Protein AF-A0A9D1RGK8-F1 (afdb_monomer_lite)

Organism: NCBI:txid2840880

Secondary structure (DSSP, 8-state):
-------------------------TT------TT-GGG----TTT--S-EEEE-SSSSSS-EEEEEETTEEEESSTTSPPEE-S-SS-EEEEEEEE-SSSSSSPEEEEEE----

Foldseek 3Di:
DDDDDDDDDDDDDDDDPPPPPVPPPPQPPFPDPPPDPVPTDDPLPHRFPDWDWWQAPLPPDIWIWGKHQFWIDIPDPVDDIGGHPARRIWPDKDFPQDPPPPRHIDMDTHGDHDD

pLDDT: mean 70.07, std 22.29, range [36.28, 97.81]

Radius of gyration: 24.58 Å; chains: 1; bounding box: 95×20×48 Å

Sequence (115 aa):
MKKSLYLILIFMVLGVNGFAQLELKPWTDVVVDDRDPSQWKWNKNNSSRFSIRGDFDGDGFEENLYETATGFFSDNEELTPLKLDGDLGVYFLANEGDLDGDGGDEISFMTVYRD

Structure (mmCIF, N/CA/C/O backbone):
data_AF-A0A9D1RGK8-F1
#
_entry.id   AF-A0A9D1RGK8-F1
#
loop_
_atom_site.group_PDB
_atom_site.id
_atom_site.type_symbol
_atom_site.label_atom_id
_atom_site.label_alt_id
_atom_site.label_comp_id
_atom_site.label_asym_id
_atom_site.label_entity_id
_atom_site.label_seq_id
_atom_site.pdbx_PDB_ins_code
_atom_site.Cartn_x
_atom_site.Cartn_y
_atom_site.Cartn_z
_atom_site.occupancy
_atom_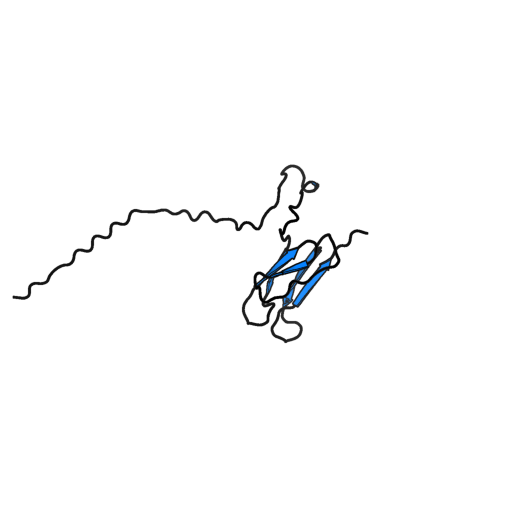site.B_iso_or_equiv
_atom_site.auth_seq_id
_atom_site.auth_comp_id
_atom_site.auth_asym_id
_atom_site.auth_atom_id
_atom_site.pdbx_PDB_model_num
ATOM 1 N N . MET A 1 1 ? 72.611 9.742 -12.209 1.00 42.88 1 MET A N 1
ATOM 2 C CA . MET A 1 1 ? 72.204 9.442 -10.817 1.00 42.88 1 MET A CA 1
ATOM 3 C C . MET A 1 1 ? 70.731 9.803 -10.665 1.00 42.88 1 MET A C 1
ATOM 5 O O . MET A 1 1 ? 70.413 10.983 -10.617 1.00 42.88 1 MET A O 1
ATOM 9 N N . LYS A 1 2 ? 69.823 8.819 -10.707 1.00 39.22 2 LYS A N 1
ATOM 10 C CA . LYS A 1 2 ? 68.379 9.054 -10.531 1.00 39.22 2 LYS A CA 1
ATOM 11 C C . LYS A 1 2 ? 68.087 9.133 -9.029 1.00 39.22 2 LYS A C 1
ATOM 13 O O . LYS A 1 2 ? 68.382 8.181 -8.316 1.00 39.22 2 LYS A O 1
ATOM 18 N N . LYS A 1 3 ? 67.569 10.265 -8.545 1.00 43.34 3 LYS A N 1
ATOM 19 C CA . LYS A 1 3 ? 67.057 10.390 -7.174 1.00 43.34 3 LYS A CA 1
ATOM 20 C C . LYS A 1 3 ? 65.585 9.981 -7.200 1.00 43.34 3 LYS A C 1
ATOM 22 O O . LYS A 1 3 ? 64.767 10.722 -7.734 1.00 43.34 3 LYS A O 1
ATOM 27 N N . SER A 1 4 ? 65.268 8.797 -6.684 1.00 39.81 4 SER A N 1
ATOM 28 C CA . SER A 1 4 ? 63.881 8.375 -6.472 1.00 39.81 4 SER A CA 1
ATOM 29 C C . SER A 1 4 ? 63.407 8.932 -5.132 1.00 39.81 4 SER A C 1
ATOM 31 O O . SER A 1 4 ? 63.983 8.618 -4.092 1.00 39.81 4 SER A O 1
ATOM 33 N N . LEU A 1 5 ? 62.399 9.800 -5.173 1.00 42.59 5 LEU A N 1
ATOM 34 C CA . LEU A 1 5 ? 61.747 10.369 -3.998 1.00 42.59 5 LEU A CA 1
ATOM 35 C C . LEU A 1 5 ? 60.678 9.371 -3.523 1.00 42.59 5 LEU A C 1
ATOM 37 O O . LEU A 1 5 ? 59.730 9.104 -4.257 1.00 42.59 5 LEU A O 1
ATOM 41 N N . TYR A 1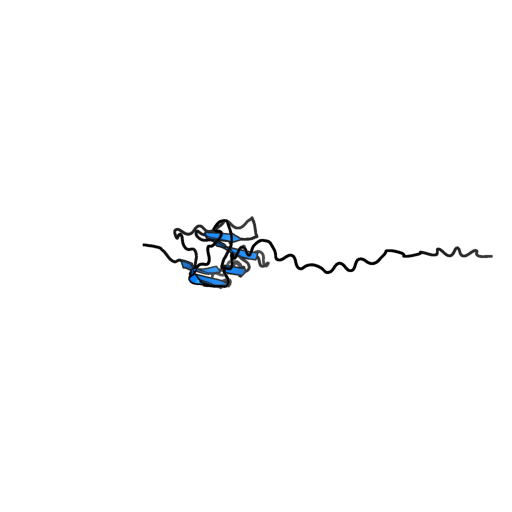 6 ? 60.842 8.786 -2.336 1.00 42.84 6 TYR A N 1
ATOM 42 C CA . TYR A 1 6 ? 59.842 7.890 -1.747 1.00 42.84 6 TYR A CA 1
ATOM 43 C C . TYR A 1 6 ? 58.836 8.708 -0.933 1.00 42.84 6 TYR A C 1
ATOM 45 O O . TYR A 1 6 ? 59.197 9.323 0.069 1.00 42.84 6 TYR A O 1
ATOM 53 N N . LEU A 1 7 ? 57.576 8.720 -1.374 1.00 36.28 7 LEU A N 1
ATOM 54 C CA . LEU A 1 7 ? 56.456 9.305 -0.641 1.00 36.28 7 LEU A CA 1
ATOM 55 C C . LEU A 1 7 ? 55.920 8.249 0.339 1.00 36.28 7 LEU A C 1
ATOM 57 O O . LEU A 1 7 ? 55.309 7.269 -0.078 1.00 36.28 7 LEU A O 1
ATOM 61 N N . ILE A 1 8 ? 56.185 8.421 1.635 1.00 45.00 8 ILE A N 1
ATOM 62 C CA . ILE A 1 8 ? 55.617 7.572 2.689 1.00 45.00 8 ILE A CA 1
ATOM 63 C C . ILE A 1 8 ? 54.236 8.133 3.029 1.00 45.00 8 ILE A C 1
ATOM 65 O O . ILE A 1 8 ? 54.128 9.197 3.637 1.00 45.00 8 ILE A O 1
ATOM 69 N N . LEU A 1 9 ? 53.183 7.428 2.617 1.00 36.41 9 LEU A N 1
ATOM 70 C CA . LEU A 1 9 ? 51.811 7.736 3.009 1.00 36.41 9 LEU A CA 1
ATOM 71 C C . LEU A 1 9 ? 51.511 7.014 4.330 1.00 36.41 9 LEU A C 1
ATOM 73 O O . LEU A 1 9 ? 51.377 5.792 4.360 1.00 36.41 9 LEU A O 1
ATOM 77 N N . ILE A 1 10 ? 51.438 7.761 5.430 1.00 43.78 10 ILE A N 1
ATOM 78 C CA . ILE A 1 10 ? 50.996 7.231 6.725 1.00 43.78 10 ILE A CA 1
ATOM 79 C C . ILE A 1 10 ? 49.468 7.309 6.748 1.00 43.78 10 ILE A C 1
ATOM 81 O O . ILE A 1 10 ? 48.902 8.383 6.938 1.00 43.78 10 ILE A O 1
ATOM 85 N N . PHE A 1 11 ? 48.797 6.174 6.548 1.00 40.34 11 PHE A N 1
ATOM 86 C CA . PHE A 1 11 ? 47.373 6.042 6.847 1.00 40.34 11 PHE A CA 1
ATOM 87 C C . PHE A 1 11 ? 47.212 5.789 8.345 1.00 40.34 11 PHE A C 1
ATOM 89 O O . PHE A 1 11 ? 47.464 4.691 8.836 1.00 40.34 11 PHE A O 1
ATOM 96 N N . MET A 1 12 ? 46.785 6.815 9.074 1.00 43.25 12 MET A N 1
ATOM 97 C CA . MET A 1 12 ? 46.267 6.668 10.427 1.00 43.25 12 MET A CA 1
ATOM 98 C C . MET A 1 12 ? 44.887 7.315 10.458 1.00 43.25 12 MET A C 1
ATOM 100 O O . MET A 1 12 ? 44.769 8.524 10.620 1.00 43.25 12 MET A O 1
ATOM 104 N N . VAL A 1 13 ? 43.839 6.511 10.283 1.00 46.03 13 VAL A N 1
ATOM 105 C CA . VAL A 1 13 ? 42.495 6.885 10.730 1.00 46.03 13 VAL A CA 1
ATOM 106 C C . VAL A 1 13 ? 41.958 5.741 11.573 1.00 46.03 13 VAL A C 1
ATOM 108 O O . VAL A 1 13 ? 41.526 4.699 11.091 1.00 46.03 13 VAL A O 1
ATOM 111 N N . LEU A 1 14 ? 42.164 5.972 12.867 1.00 42.94 14 LEU A N 1
ATOM 112 C CA . LEU A 1 14 ? 41.370 5.604 14.030 1.00 42.94 14 LEU A CA 1
ATOM 113 C C . LEU A 1 14 ? 40.058 4.880 13.712 1.00 42.94 14 LEU A C 1
ATOM 115 O O . LEU A 1 14 ? 39.203 5.378 12.982 1.00 42.94 14 LEU A O 1
ATOM 119 N N . GLY A 1 15 ? 39.916 3.712 14.334 1.00 49.88 15 GLY A N 1
ATOM 120 C CA . GLY A 1 15 ? 38.715 2.907 14.268 1.00 49.88 15 GLY A CA 1
ATOM 121 C C . GLY A 1 15 ? 37.481 3.676 14.716 1.00 49.88 15 GLY A C 1
ATOM 122 O O . GLY A 1 15 ? 37.472 4.349 15.746 1.00 49.88 15 GLY A O 1
ATOM 123 N N . VAL A 1 16 ? 36.412 3.477 13.960 1.00 48.47 16 VAL A N 1
ATOM 124 C CA . VAL A 1 16 ? 35.057 3.607 14.465 1.00 48.47 16 VAL A CA 1
ATOM 125 C C . VAL A 1 16 ? 34.405 2.274 14.140 1.00 48.47 16 VAL A C 1
ATOM 127 O O . VAL A 1 16 ? 34.030 2.012 13.001 1.00 48.47 16 VAL A O 1
ATOM 130 N N . ASN A 1 17 ? 34.333 1.388 15.136 1.00 46.25 17 ASN A N 1
ATOM 131 C CA . ASN A 1 17 ? 33.381 0.284 15.098 1.00 46.25 17 ASN A CA 1
ATOM 132 C C . ASN A 1 17 ? 31.998 0.917 15.260 1.00 46.25 17 ASN A C 1
ATOM 134 O O . ASN A 1 17 ? 31.454 0.981 16.360 1.00 46.25 17 ASN A O 1
ATOM 138 N N . GLY A 1 18 ? 31.474 1.473 14.170 1.00 39.81 18 GLY A N 1
ATOM 139 C CA . GLY A 1 18 ? 30.069 1.798 14.076 1.00 39.81 18 GLY A CA 1
ATOM 140 C C . GLY A 1 18 ? 29.331 0.476 14.000 1.00 39.81 18 GLY A C 1
ATOM 141 O O . GLY A 1 18 ? 29.191 -0.090 12.920 1.00 39.81 18 GLY A O 1
ATOM 142 N N . PHE A 1 19 ? 28.894 -0.045 15.145 1.00 40.97 19 PHE A N 1
ATOM 143 C CA . PHE A 1 19 ? 27.729 -0.911 15.134 1.00 40.97 19 PHE A CA 1
ATOM 144 C C . PHE A 1 19 ? 26.645 -0.092 14.445 1.00 40.97 19 PHE A C 1
ATOM 146 O O . PHE A 1 19 ? 26.213 0.929 14.981 1.00 40.97 19 PHE A O 1
ATOM 153 N N . ALA A 1 20 ? 26.283 -0.478 13.223 1.00 40.91 20 ALA A N 1
ATOM 154 C CA . ALA A 1 20 ? 25.062 0.002 12.616 1.00 40.91 20 ALA A CA 1
ATOM 155 C C . ALA A 1 20 ? 23.948 -0.483 13.542 1.00 40.91 20 ALA A C 1
ATOM 157 O O . ALA A 1 20 ? 23.537 -1.642 13.497 1.00 40.91 20 ALA A O 1
ATOM 158 N N . GLN A 1 21 ? 23.543 0.382 14.468 1.00 39.00 21 GLN A N 1
ATOM 159 C CA . GLN A 1 21 ? 22.260 0.255 15.112 1.00 39.00 21 GLN A CA 1
ATOM 160 C C . GLN A 1 21 ? 21.275 0.243 13.954 1.00 39.00 21 GLN A C 1
ATOM 162 O O . GLN A 1 21 ? 21.194 1.215 13.205 1.00 39.00 21 GLN A O 1
ATOM 167 N N . LEU A 1 22 ? 20.642 -0.907 13.732 1.00 39.53 22 LEU A N 1
ATOM 168 C CA . LEU A 1 22 ? 19.542 -1.014 12.795 1.00 39.53 22 LEU A CA 1
ATOM 169 C C . LEU A 1 22 ? 18.478 -0.063 13.346 1.00 39.53 22 LEU A C 1
ATOM 171 O O . LEU A 1 22 ? 17.771 -0.407 14.292 1.00 39.53 22 LEU A O 1
ATOM 175 N N . GLU A 1 23 ? 18.457 1.174 12.855 1.00 44.62 23 GLU A N 1
ATOM 176 C CA . GLU A 1 23 ? 17.353 2.086 13.095 1.00 44.62 23 GLU A CA 1
ATOM 177 C C . GLU A 1 23 ? 16.137 1.381 12.510 1.00 44.62 23 GLU A C 1
ATOM 179 O O . GLU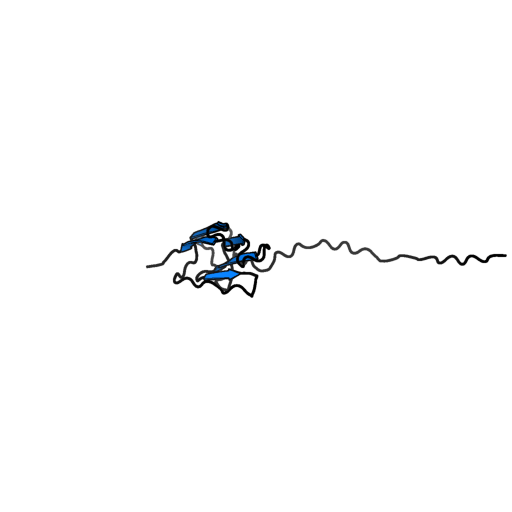 A 1 23 ? 15.966 1.292 11.292 1.00 44.62 23 GLU A O 1
ATOM 184 N N . LEU A 1 24 ? 15.327 0.789 13.388 1.00 39.81 24 LEU A N 1
ATOM 185 C CA . LEU A 1 24 ? 13.981 0.403 13.021 1.00 39.81 24 LEU A CA 1
ATOM 186 C C . LEU A 1 24 ? 13.332 1.686 12.517 1.00 39.81 24 LEU A C 1
ATOM 188 O O . LEU A 1 24 ? 13.206 2.656 13.268 1.00 39.81 24 LEU A O 1
ATOM 192 N N . LYS A 1 25 ? 13.024 1.716 11.216 1.00 39.50 25 LYS A N 1
ATOM 193 C CA . LYS A 1 25 ? 12.375 2.867 10.598 1.00 39.50 25 LYS A CA 1
ATOM 194 C C . LYS A 1 25 ? 11.117 3.202 11.424 1.00 39.50 25 LYS A C 1
ATOM 196 O O . LYS A 1 25 ? 10.453 2.271 11.882 1.00 39.50 25 LYS A O 1
ATOM 201 N N . PRO A 1 26 ? 10.773 4.486 11.603 1.00 41.69 26 PRO A N 1
ATOM 202 C CA . PRO A 1 26 ? 9.798 4.977 12.592 1.00 41.69 26 PRO A CA 1
ATOM 203 C C . PRO A 1 26 ? 8.333 4.527 12.387 1.00 41.69 26 PRO A C 1
ATOM 205 O O . PRO A 1 26 ? 7.430 5.089 12.990 1.00 41.69 26 PRO A O 1
ATOM 208 N N . TRP A 1 27 ? 8.068 3.534 11.539 1.00 45.41 27 TRP A N 1
ATOM 209 C CA . TRP A 1 27 ? 6.735 3.183 11.045 1.00 45.41 27 TRP A CA 1
ATOM 210 C C . TRP A 1 27 ? 6.038 2.062 11.833 1.00 45.41 27 TRP A C 1
ATOM 212 O O . TRP A 1 27 ? 4.894 1.732 11.535 1.00 45.41 27 TRP A O 1
ATOM 222 N N . THR A 1 28 ? 6.688 1.475 12.844 1.00 42.34 28 THR A N 1
ATOM 223 C CA . THR A 1 28 ? 6.061 0.510 13.769 1.00 42.34 28 THR A CA 1
ATOM 224 C C . THR A 1 28 ? 5.766 1.156 15.120 1.00 42.34 28 THR A C 1
ATOM 226 O O . THR A 1 28 ? 6.472 0.923 16.097 1.00 42.34 28 THR A O 1
ATOM 229 N N . ASP A 1 29 ? 4.683 1.929 15.180 1.00 49.94 29 ASP A N 1
ATOM 230 C CA . ASP A 1 29 ? 4.114 2.492 16.414 1.00 49.94 29 ASP A CA 1
ATOM 231 C C . ASP A 1 29 ? 3.086 1.524 17.036 1.00 49.94 29 ASP A C 1
ATOM 233 O O . ASP A 1 29 ? 1.942 1.870 17.349 1.00 49.94 29 ASP A O 1
ATOM 237 N N . VAL A 1 30 ? 3.481 0.261 17.228 1.00 46.69 30 VAL A N 1
ATOM 238 C CA . VAL A 1 30 ? 2.683 -0.649 18.056 1.00 46.69 30 VAL A CA 1
ATOM 239 C C . VAL A 1 30 ? 2.945 -0.283 19.515 1.00 46.69 30 VAL A C 1
ATOM 241 O O . VAL A 1 30 ? 4.007 -0.581 20.058 1.00 46.69 3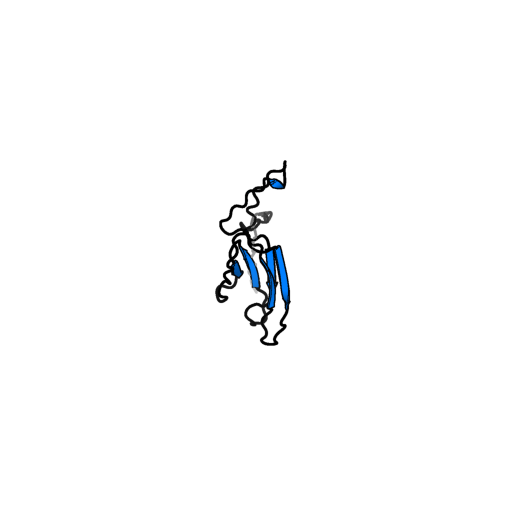0 VAL A O 1
ATOM 244 N N . VAL A 1 31 ? 1.972 0.346 20.181 1.00 50.53 31 VAL A N 1
ATOM 245 C CA . VAL A 1 31 ? 1.964 0.409 21.650 1.00 50.53 31 VAL A CA 1
ATOM 246 C C . VAL A 1 31 ? 1.570 -0.979 22.152 1.00 50.53 31 VAL A C 1
ATOM 248 O O . VAL A 1 31 ? 0.388 -1.289 22.311 1.00 50.53 31 VAL A O 1
ATOM 251 N N . VAL A 1 32 ? 2.569 -1.843 22.328 1.00 47.78 32 VAL A N 1
ATOM 252 C CA . VAL A 1 32 ? 2.387 -3.184 22.888 1.00 47.78 32 VAL A CA 1
ATOM 253 C C . VAL A 1 32 ? 2.129 -3.041 24.393 1.00 47.78 32 VAL A C 1
ATOM 255 O O . VAL A 1 32 ? 2.989 -2.561 25.129 1.00 47.78 32 VAL A O 1
ATOM 258 N N . ASP A 1 33 ? 0.941 -3.436 24.862 1.00 47.56 33 ASP A N 1
ATOM 259 C CA . ASP A 1 33 ? 0.756 -3.827 26.266 1.00 47.56 33 ASP A CA 1
ATOM 260 C C . ASP A 1 33 ? 0.904 -5.350 26.330 1.00 47.56 33 ASP A C 1
ATOM 262 O O . ASP A 1 33 ? 0.055 -6.090 25.828 1.00 47.56 33 ASP A O 1
ATOM 266 N N . ASP A 1 34 ? 2.003 -5.814 26.927 1.00 56.75 34 ASP A N 1
ATOM 267 C CA . ASP A 1 34 ? 2.416 -7.226 26.979 1.00 56.75 34 ASP A CA 1
ATOM 268 C C . ASP A 1 34 ? 1.442 -8.139 27.751 1.00 56.75 34 ASP A C 1
ATOM 270 O O . ASP A 1 34 ? 1.669 -9.344 27.873 1.00 56.75 34 ASP A O 1
ATOM 274 N N . ARG A 1 35 ? 0.371 -7.582 28.329 1.00 55.16 35 ARG A N 1
ATOM 275 C CA . ARG A 1 35 ? -0.528 -8.295 29.244 1.00 55.16 35 ARG A CA 1
ATOM 276 C C . ARG A 1 35 ? -1.852 -8.717 28.609 1.00 55.16 35 ARG A C 1
ATOM 278 O O . ARG A 1 35 ? -2.492 -9.609 29.159 1.00 55.16 35 ARG A O 1
ATOM 285 N N . ASP A 1 36 ? -2.261 -8.115 27.487 1.00 48.47 36 ASP A N 1
ATOM 286 C CA . ASP A 1 36 ? -3.525 -8.443 26.808 1.00 48.47 36 ASP A CA 1
ATOM 287 C C . ASP A 1 36 ? -3.569 -7.931 25.345 1.00 48.47 36 ASP A C 1
ATOM 289 O O . ASP A 1 36 ? -3.650 -6.718 25.120 1.00 48.47 36 ASP A O 1
ATOM 293 N N . PRO A 1 37 ? -3.594 -8.829 24.337 1.00 48.25 37 PRO A N 1
ATOM 294 C CA . PRO A 1 37 ? -3.735 -8.465 22.923 1.00 48.25 37 PRO A CA 1
ATOM 295 C C . PRO A 1 37 ? -5.001 -7.667 22.569 1.00 48.25 37 PRO A C 1
ATOM 297 O O . PRO A 1 37 ? -5.033 -6.990 21.545 1.00 48.25 37 PRO A O 1
ATOM 300 N N . SER A 1 38 ? -6.050 -7.715 23.397 1.00 45.03 38 SER A N 1
ATOM 301 C CA . SER A 1 38 ? -7.296 -6.966 23.181 1.00 45.03 38 SER A CA 1
ATOM 302 C C . SER A 1 38 ? -7.198 -5.479 23.541 1.00 45.03 38 SER A C 1
ATOM 304 O O . SER A 1 38 ? -8.079 -4.698 23.181 1.00 45.03 38 SER A O 1
ATOM 306 N N . GLN A 1 39 ? -6.140 -5.080 24.256 1.00 44.78 39 GLN A N 1
ATOM 307 C CA . GLN A 1 39 ? -5.939 -3.713 24.749 1.00 44.78 39 GLN A CA 1
ATOM 308 C C . GLN A 1 39 ? -4.980 -2.890 23.884 1.00 44.78 39 GLN A C 1
ATOM 310 O O . GLN A 1 39 ? -4.652 -1.754 24.235 1.00 44.78 39 GLN A O 1
ATOM 315 N N . TRP A 1 40 ? -4.544 -3.430 22.746 1.00 49.78 40 TRP A N 1
ATOM 316 C CA . TRP A 1 40 ? -3.699 -2.714 21.798 1.00 49.78 40 TRP A CA 1
ATOM 317 C C . TRP A 1 40 ? -4.432 -1.471 21.282 1.00 49.78 40 TRP A C 1
ATOM 319 O O . TRP A 1 40 ? -5.427 -1.554 20.559 1.00 49.78 40 TRP A O 1
ATOM 329 N N . LYS A 1 41 ? -3.950 -0.289 21.679 1.00 44.00 41 LYS A N 1
ATOM 330 C CA . LYS A 1 41 ? -4.465 0.992 21.190 1.00 44.00 41 LYS A CA 1
ATOM 331 C C . LYS A 1 41 ? -3.588 1.468 20.046 1.00 44.00 41 LYS A C 1
ATOM 333 O O . LYS A 1 41 ? -2.434 1.826 20.251 1.00 44.00 41 LYS A O 1
ATOM 338 N N . TRP A 1 42 ? -4.160 1.478 18.846 1.00 44.41 42 TRP A N 1
ATOM 339 C CA . TRP A 1 42 ? -3.470 1.933 17.645 1.00 44.41 42 TRP A CA 1
ATOM 340 C C . TRP A 1 42 ? -3.264 3.448 17.690 1.00 44.41 42 TRP A C 1
ATOM 342 O O . TRP A 1 42 ? -4.229 4.202 17.862 1.00 44.41 42 TRP A O 1
ATOM 352 N N . ASN A 1 43 ? -2.026 3.900 17.495 1.00 44.75 43 ASN A N 1
ATOM 353 C CA . ASN A 1 43 ? -1.770 5.289 17.147 1.00 44.75 43 ASN A CA 1
ATOM 354 C C . ASN A 1 43 ? -2.254 5.487 15.701 1.00 44.75 43 ASN A C 1
ATOM 356 O O . ASN A 1 43 ? -1.570 5.136 14.744 1.00 44.75 43 ASN A O 1
ATOM 360 N N . LYS A 1 44 ? -3.486 5.983 15.534 1.00 48.44 44 LYS A N 1
ATOM 361 C CA . LYS A 1 44 ? -4.190 6.091 14.237 1.00 48.44 44 LYS A CA 1
ATOM 362 C C . LYS A 1 44 ? -3.533 7.050 13.234 1.00 48.44 44 LYS A C 1
ATOM 364 O O . LYS A 1 44 ? -4.061 7.247 12.146 1.00 48.44 44 LYS A O 1
ATOM 369 N N . ASN A 1 45 ? -2.396 7.639 13.575 1.00 44.09 45 ASN A N 1
ATOM 370 C CA . ASN A 1 45 ? -1.834 8.786 12.883 1.00 44.09 45 ASN A CA 1
ATOM 371 C C . ASN A 1 45 ? -0.799 8.378 11.812 1.00 44.09 45 ASN A C 1
ATOM 373 O O . ASN A 1 45 ? 0.212 9.060 11.708 1.00 44.09 45 ASN A O 1
ATOM 377 N N . ASN A 1 46 ? -1.057 7.306 11.037 1.00 51.03 46 ASN A N 1
ATOM 378 C CA . ASN A 1 46 ? -0.287 6.798 9.865 1.00 51.03 46 ASN A CA 1
ATOM 379 C C . ASN A 1 46 ? 0.452 5.448 10.027 1.00 51.03 46 ASN A C 1
ATOM 381 O O . ASN A 1 46 ? 1.327 5.136 9.225 1.00 51.03 46 ASN A O 1
ATOM 385 N N . SER A 1 47 ? 0.128 4.615 11.021 1.00 52.31 47 SER A N 1
ATOM 386 C CA . SER A 1 47 ? 0.718 3.264 11.110 1.00 52.31 47 SER A CA 1
ATOM 387 C C . SER A 1 47 ? -0.049 2.256 10.253 1.00 52.31 47 SER A C 1
ATOM 389 O O . SER A 1 47 ? -1.189 1.919 10.594 1.00 52.31 47 SER A O 1
ATOM 391 N N . SER A 1 48 ? 0.572 1.762 9.177 1.00 59.75 48 SER A N 1
ATOM 392 C CA . SER A 1 48 ? -0.003 0.711 8.331 1.00 59.75 48 SER A CA 1
ATOM 393 C C . SER A 1 48 ? 0.074 -0.649 9.007 1.00 59.75 48 SER A C 1
ATOM 395 O O . SER A 1 48 ? 1.139 -1.026 9.502 1.00 59.75 48 SER A O 1
ATOM 397 N N . ARG A 1 49 ? -1.015 -1.423 8.997 1.00 70.94 49 ARG A N 1
ATOM 398 C CA . ARG A 1 49 ? -0.965 -2.829 9.448 1.00 70.94 49 ARG A CA 1
ATOM 399 C C . ARG A 1 49 ? -0.462 -3.758 8.358 1.00 70.94 49 ARG A C 1
ATOM 401 O O . ARG A 1 49 ? 0.197 -4.752 8.650 1.00 70.94 49 ARG A O 1
ATOM 408 N N . PHE A 1 50 ? -0.793 -3.420 7.121 1.00 79.88 50 PHE A N 1
ATOM 409 C CA . PHE A 1 50 ? -0.373 -4.142 5.939 1.00 79.88 50 PHE A CA 1
ATOM 410 C C . PHE A 1 50 ? 0.505 -3.245 5.085 1.00 79.88 50 PHE A C 1
ATOM 412 O O . PHE A 1 50 ? 0.219 -2.060 4.907 1.00 79.88 50 PHE A O 1
ATOM 419 N N . SER A 1 51 ? 1.553 -3.850 4.545 1.00 87.75 51 SER A N 1
ATOM 420 C CA . SER A 1 51 ? 2.317 -3.297 3.445 1.00 87.75 51 SER A CA 1
ATOM 421 C C . SER A 1 51 ? 2.620 -4.423 2.469 1.00 87.75 51 SER A C 1
ATOM 423 O O . SER A 1 51 ? 2.916 -5.546 2.891 1.00 87.75 51 SER A O 1
ATOM 425 N N . ILE A 1 52 ? 2.487 -4.126 1.182 1.00 90.00 52 ILE A N 1
ATOM 426 C CA . ILE A 1 52 ? 2.792 -5.041 0.084 1.00 90.00 52 ILE A CA 1
ATOM 427 C C . ILE A 1 52 ? 3.710 -4.342 -0.912 1.00 90.00 52 ILE A C 1
ATOM 429 O O . ILE A 1 52 ? 3.751 -3.112 -0.968 1.00 90.00 52 ILE A O 1
ATOM 433 N N . ARG A 1 53 ? 4.442 -5.147 -1.678 1.00 93.50 53 ARG A N 1
ATOM 434 C CA . ARG A 1 53 ? 5.274 -4.683 -2.786 1.00 93.50 53 ARG A CA 1
ATOM 435 C C . ARG A 1 53 ? 4.660 -5.064 -4.113 1.00 93.50 53 ARG A C 1
ATOM 437 O O . ARG A 1 53 ? 4.047 -6.131 -4.180 1.00 93.50 53 ARG A O 1
ATOM 444 N N . GLY A 1 54 ? 4.854 -4.212 -5.105 1.00 94.56 54 GLY A N 1
ATOM 445 C CA . GLY A 1 54 ? 4.405 -4.384 -6.480 1.00 94.56 54 GLY A CA 1
ATOM 446 C C . GLY A 1 54 ? 4.855 -3.211 -7.335 1.00 94.56 54 GLY A C 1
ATOM 447 O O . GLY A 1 54 ? 5.257 -2.190 -6.779 1.00 94.56 54 GLY A O 1
ATOM 448 N N . ASP A 1 55 ? 4.807 -3.394 -8.645 1.00 96.50 55 ASP A N 1
ATOM 449 C CA . ASP A 1 55 ? 5.015 -2.333 -9.635 1.00 96.50 55 ASP A CA 1
ATOM 450 C C . ASP A 1 55 ? 3.678 -1.629 -9.859 1.00 96.50 55 ASP A C 1
ATOM 452 O O . ASP A 1 55 ? 2.880 -2.069 -10.670 1.00 96.50 55 ASP A O 1
ATOM 456 N N . PHE A 1 56 ? 3.339 -0.621 -9.057 1.00 95.81 56 PHE A N 1
ATOM 457 C CA . PHE A 1 56 ? 1.976 -0.069 -9.057 1.00 95.81 56 PHE A CA 1
ATOM 458 C C . PHE A 1 56 ? 1.783 1.080 -10.054 1.00 95.81 56 PHE A C 1
ATOM 460 O O . PHE A 1 56 ? 0.647 1.522 -10.248 1.00 95.81 56 PHE A O 1
ATOM 467 N N . ASP A 1 57 ? 2.862 1.601 -10.643 1.00 94.75 57 ASP A N 1
ATOM 468 C CA . ASP A 1 57 ? 2.813 2.645 -11.674 1.00 94.75 57 ASP A CA 1
ATOM 469 C C . ASP A 1 57 ? 3.225 2.164 -13.080 1.00 94.75 57 ASP A C 1
ATOM 471 O O . ASP A 1 57 ? 3.062 2.917 -14.047 1.00 94.75 57 ASP A O 1
ATOM 475 N N . GLY A 1 58 ? 3.668 0.909 -13.207 1.00 96.38 58 GLY A N 1
ATOM 476 C CA . GLY A 1 58 ? 3.997 0.247 -14.466 1.00 96.38 58 GLY A CA 1
ATOM 477 C C . GLY A 1 58 ? 5.361 0.642 -15.035 1.00 96.38 58 GLY A C 1
ATOM 478 O O . GLY A 1 58 ? 5.579 0.527 -16.249 1.00 96.38 58 GLY A O 1
ATOM 479 N N . ASP A 1 59 ? 6.274 1.163 -14.210 1.00 95.19 59 ASP A N 1
ATOM 480 C CA . ASP A 1 59 ? 7.598 1.616 -14.644 1.00 95.19 59 ASP A CA 1
ATOM 481 C C . ASP A 1 59 ? 8.669 0.501 -14.651 1.00 95.19 59 ASP A C 1
ATOM 483 O O . ASP A 1 59 ? 9.773 0.685 -15.193 1.00 95.19 59 ASP A O 1
ATOM 487 N N . GLY A 1 60 ? 8.322 -0.684 -14.139 1.00 95.12 60 GLY A N 1
ATOM 488 C CA . GLY A 1 60 ? 9.185 -1.857 -14.035 1.00 95.12 60 GLY A CA 1
ATOM 489 C C . GLY A 1 60 ? 9.955 -1.970 -12.715 1.00 95.12 60 GLY A C 1
ATOM 490 O O . GLY A 1 60 ? 10.784 -2.885 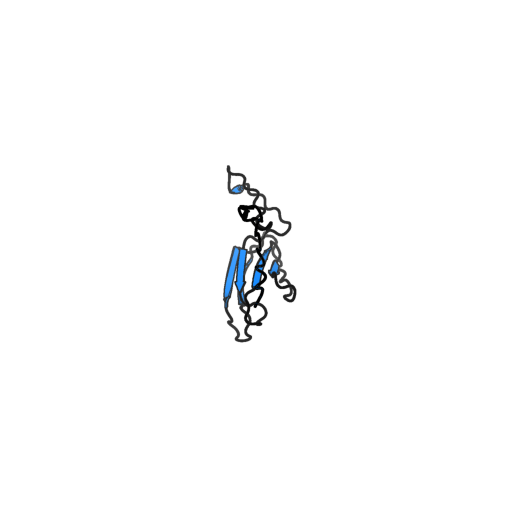-12.587 1.00 95.12 60 GLY A O 1
ATOM 491 N N . PHE A 1 61 ? 9.754 -1.060 -11.761 1.00 92.88 61 PHE A N 1
ATOM 492 C CA . PHE A 1 61 ? 10.328 -1.099 -10.418 1.00 92.88 61 PHE A CA 1
ATOM 493 C C . PHE A 1 61 ? 9.246 -1.363 -9.363 1.00 92.88 61 PHE A C 1
ATOM 495 O O . PHE A 1 61 ? 8.065 -1.217 -9.607 1.00 92.88 61 PHE A O 1
ATOM 502 N N . GLU A 1 62 ? 9.649 -1.870 -8.192 1.00 90.69 62 GLU A N 1
ATOM 503 C CA . GLU A 1 62 ? 8.694 -2.157 -7.112 1.00 90.69 62 GLU A CA 1
ATOM 504 C C . GLU A 1 62 ? 8.600 -0.985 -6.124 1.00 90.69 62 GLU A C 1
ATOM 506 O O . GLU A 1 62 ? 9.610 -0.587 -5.524 1.00 90.69 62 GLU A O 1
ATOM 511 N N . GLU A 1 63 ? 7.374 -0.569 -5.813 1.00 90.38 63 GLU A N 1
ATOM 512 C CA . GLU A 1 63 ? 7.032 0.351 -4.728 1.00 90.38 63 GLU A CA 1
ATOM 513 C C . GLU A 1 63 ? 6.553 -0.408 -3.484 1.00 90.38 63 GLU A C 1
ATOM 515 O O . GLU A 1 63 ? 6.272 -1.611 -3.502 1.00 90.38 63 GLU A O 1
ATOM 520 N N . ASN A 1 64 ? 6.424 0.300 -2.358 1.00 88.44 64 ASN A N 1
ATOM 521 C CA . ASN A 1 64 ? 5.668 -0.197 -1.212 1.00 88.44 64 ASN A CA 1
ATOM 522 C C . ASN A 1 64 ? 4.315 0.513 -1.135 1.00 88.44 64 ASN A C 1
ATOM 524 O O . ASN A 1 64 ? 4.245 1.724 -0.925 1.00 88.44 64 ASN A O 1
ATOM 528 N N . LEU A 1 65 ? 3.235 -0.266 -1.178 1.00 91.19 65 LEU A N 1
ATOM 529 C CA . LEU A 1 65 ? 1.895 0.202 -0.849 1.00 91.19 65 LEU A CA 1
ATOM 530 C C . LEU A 1 65 ? 1.617 -0.048 0.633 1.00 91.19 65 LEU A C 1
ATOM 532 O O . LEU A 1 65 ? 1.857 -1.140 1.156 1.00 91.19 65 LEU A O 1
ATOM 536 N N . TYR A 1 66 ? 1.082 0.960 1.308 1.00 87.25 66 TYR A N 1
ATOM 537 C CA . TYR A 1 66 ? 0.773 0.958 2.730 1.00 87.25 66 TYR A CA 1
ATOM 538 C C . TYR A 1 66 ? -0.722 1.145 2.950 1.00 87.25 66 TYR A C 1
ATOM 540 O O . TYR A 1 66 ? -1.367 1.986 2.324 1.00 87.25 66 TYR A O 1
ATOM 548 N N . GLU A 1 67 ? -1.275 0.389 3.892 1.00 86.19 67 GLU A N 1
ATOM 549 C CA . GLU A 1 67 ? -2.651 0.564 4.349 1.00 86.19 67 GLU A CA 1
ATOM 550 C C . GLU A 1 67 ? -2.787 1.651 5.427 1.00 86.19 67 GLU A C 1
ATOM 552 O O . GLU A 1 67 ? -1.890 1.913 6.222 1.00 86.19 67 GLU A O 1
ATOM 557 N N . THR A 1 68 ? -3.964 2.265 5.486 1.00 81.38 68 THR A N 1
ATOM 558 C CA . THR A 1 68 ? -4.462 3.062 6.608 1.00 81.38 68 THR A CA 1
ATOM 559 C C . THR A 1 68 ? -5.903 2.664 6.915 1.00 81.38 68 THR A C 1
ATOM 561 O O . THR A 1 68 ? -6.558 1.969 6.139 1.00 81.38 68 THR A O 1
ATOM 564 N N . ALA A 1 69 ? -6.453 3.195 8.008 1.00 80.69 69 ALA A N 1
ATOM 565 C CA . ALA A 1 69 ? -7.857 2.984 8.352 1.00 80.69 69 ALA A CA 1
ATOM 566 C C . ALA A 1 69 ? -8.850 3.421 7.252 1.00 80.69 69 ALA A C 1
ATOM 568 O O . ALA A 1 69 ? -9.978 2.937 7.244 1.00 80.69 69 ALA A O 1
ATOM 569 N N . THR A 1 70 ? -8.453 4.329 6.354 1.00 83.62 70 THR A N 1
ATOM 570 C CA . THR A 1 70 ? -9.347 4.982 5.381 1.00 83.62 70 THR A CA 1
ATOM 571 C C . THR A 1 70 ? -8.794 4.976 3.955 1.00 83.62 70 THR A C 1
ATOM 573 O O . THR A 1 70 ? -9.218 5.784 3.129 1.00 83.62 70 THR A O 1
ATOM 576 N N . GLY A 1 71 ? -7.792 4.154 3.644 1.00 87.81 71 GLY A N 1
ATOM 577 C CA . GLY A 1 71 ? -7.127 4.257 2.347 1.00 87.81 71 GLY A CA 1
ATOM 578 C C . GLY A 1 71 ? -5.809 3.521 2.220 1.00 87.81 71 GLY A C 1
ATOM 579 O O . GLY A 1 71 ? -5.317 2.949 3.191 1.00 87.81 71 GLY A O 1
ATOM 580 N N . PHE A 1 72 ? -5.224 3.631 1.034 1.00 90.00 72 PHE A N 1
ATOM 581 C CA . PHE A 1 72 ? -3.867 3.206 0.725 1.00 90.00 72 PHE A CA 1
ATOM 582 C C . PHE A 1 72 ? -3.028 4.378 0.226 1.00 90.00 72 PHE A C 1
ATOM 584 O O . PHE A 1 72 ? -3.548 5.289 -0.420 1.00 90.00 72 PHE A O 1
ATOM 591 N N . PHE A 1 73 ? -1.732 4.340 0.506 1.00 90.12 73 PHE A N 1
ATOM 592 C CA . PHE A 1 73 ? -0.754 5.281 -0.034 1.00 90.12 73 PHE A CA 1
ATOM 593 C C . PHE A 1 73 ? 0.535 4.541 -0.386 1.00 90.12 73 PHE A C 1
ATOM 595 O O . PHE A 1 73 ? 0.828 3.511 0.215 1.00 90.12 73 PHE A O 1
ATOM 602 N N . SER A 1 74 ? 1.287 5.063 -1.350 1.00 89.00 74 SER A N 1
ATOM 603 C CA . SER A 1 74 ? 2.580 4.514 -1.761 1.00 89.00 74 SER A CA 1
ATOM 604 C C . SER A 1 74 ? 3.736 5.354 -1.207 1.00 89.00 74 SER A C 1
ATOM 606 O O . SER A 1 74 ? 3.531 6.500 -0.796 1.00 89.00 74 SER A O 1
ATOM 608 N N . ASP A 1 75 ? 4.944 4.791 -1.177 1.00 85.38 75 ASP A N 1
ATOM 609 C CA . ASP A 1 75 ? 6.184 5.569 -1.051 1.00 85.38 75 ASP A CA 1
ATOM 610 C C . ASP A 1 75 ? 6.606 6.257 -2.358 1.00 85.38 75 ASP A C 1
ATOM 612 O O . ASP A 1 75 ? 7.479 7.126 -2.327 1.00 85.38 75 ASP A O 1
ATOM 616 N N . ASN A 1 76 ? 5.948 5.933 -3.471 1.00 85.94 76 ASN A N 1
ATOM 617 C CA . ASN A 1 76 ? 6.005 6.705 -4.702 1.00 85.94 76 ASN A CA 1
ATOM 618 C C . ASN A 1 76 ? 4.981 7.852 -4.665 1.00 85.94 76 ASN A C 1
ATOM 620 O O . ASN A 1 76 ? 3.770 7.637 -4.581 1.00 85.94 76 ASN A O 1
ATOM 624 N N . GLU A 1 77 ? 5.484 9.088 -4.722 1.00 83.88 77 GLU A N 1
ATOM 625 C CA . GLU A 1 77 ? 4.676 10.311 -4.653 1.00 83.88 77 GLU A CA 1
ATOM 626 C C . GLU A 1 77 ? 3.849 10.572 -5.926 1.00 83.88 77 GLU A C 1
ATOM 628 O O . GLU A 1 77 ? 2.934 11.399 -5.894 1.00 83.88 77 GLU A O 1
ATOM 633 N N . GLU A 1 78 ? 4.144 9.888 -7.037 1.00 88.25 78 GLU A N 1
ATOM 634 C CA . GLU A 1 78 ? 3.403 10.013 -8.299 1.00 88.25 78 GLU A CA 1
ATOM 635 C C . GLU A 1 78 ? 2.072 9.242 -8.267 1.00 88.25 78 GLU A C 1
ATOM 637 O O . GLU A 1 78 ? 1.108 9.614 -8.947 1.00 88.25 78 GLU A O 1
ATOM 642 N N . LEU A 1 79 ? 1.972 8.226 -7.404 1.00 86.25 79 LEU A N 1
ATOM 643 C CA . LEU A 1 79 ? 0.758 7.444 -7.212 1.00 86.25 79 LEU A CA 1
ATOM 644 C C . LEU A 1 79 ? -0.264 8.192 -6.356 1.00 86.25 79 LEU A C 1
ATOM 646 O O . LEU A 1 79 ? -0.014 8.612 -5.224 1.00 86.25 79 LEU A O 1
ATOM 650 N N . THR A 1 80 ? -1.480 8.317 -6.886 1.00 90.94 80 THR A N 1
ATOM 651 C CA . THR A 1 80 ? -2.581 8.955 -6.159 1.00 90.94 80 THR A CA 1
ATOM 652 C C . THR A 1 80 ? -3.107 8.021 -5.063 1.00 90.94 80 THR A C 1
ATOM 654 O O . THR A 1 80 ? -3.543 6.914 -5.379 1.00 90.94 80 THR A O 1
ATOM 657 N N . PRO A 1 81 ? -3.161 8.454 -3.786 1.00 89.75 81 PRO A N 1
ATOM 658 C CA . PRO A 1 81 ? -3.693 7.626 -2.708 1.00 89.75 81 PRO A CA 1
ATOM 659 C C . PRO A 1 81 ? -5.146 7.197 -2.953 1.00 89.75 81 PRO A C 1
ATOM 661 O O . PRO A 1 81 ? -6.018 8.036 -3.211 1.00 89.75 81 PRO A O 1
ATOM 664 N N . LEU A 1 82 ? -5.428 5.901 -2.793 1.00 90.44 82 LEU A N 1
ATOM 665 C CA . LEU A 1 82 ? -6.787 5.368 -2.85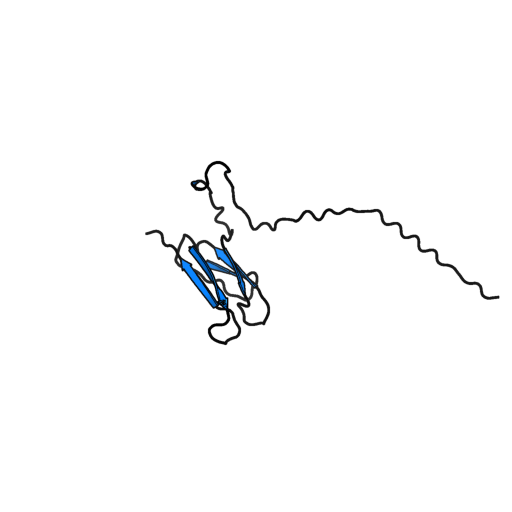6 1.00 90.44 82 LEU A CA 1
ATOM 666 C C . LEU A 1 82 ? -7.502 5.633 -1.530 1.00 90.44 82 LEU A C 1
ATOM 668 O O . LEU A 1 82 ? -7.034 5.229 -0.467 1.00 90.44 82 LEU A O 1
ATOM 672 N N . LYS A 1 83 ? -8.664 6.286 -1.582 1.00 88.69 83 LYS A N 1
ATOM 673 C CA . LYS A 1 83 ? -9.522 6.492 -0.410 1.00 88.69 83 LYS A CA 1
ATOM 674 C C . LYS A 1 83 ? -10.556 5.383 -0.310 1.00 88.69 83 LYS A C 1
ATOM 676 O O . LYS A 1 83 ? -11.188 5.032 -1.300 1.00 88.69 83 LYS A O 1
ATOM 681 N N . LEU A 1 84 ? -10.741 4.876 0.900 1.00 85.88 84 LEU A N 1
ATOM 682 C CA . LEU A 1 84 ? -11.752 3.887 1.240 1.00 85.88 84 LEU A CA 1
ATOM 683 C C . LEU A 1 84 ? -12.817 4.542 2.119 1.00 85.88 84 LEU A C 1
ATOM 685 O O . LEU A 1 84 ? -12.500 5.352 2.988 1.00 85.88 84 LEU A O 1
ATOM 689 N N . ASP A 1 85 ? -14.072 4.147 1.923 1.00 79.94 85 ASP A N 1
ATOM 690 C CA . ASP A 1 85 ? -15.203 4.677 2.698 1.00 79.94 85 ASP A CA 1
ATOM 691 C C . ASP A 1 85 ? -15.289 4.094 4.125 1.00 79.94 85 ASP A C 1
ATOM 693 O O . ASP A 1 85 ? -16.050 4.589 4.956 1.00 79.94 85 ASP A O 1
ATOM 697 N N . GLY A 1 86 ? -14.546 3.018 4.412 1.00 71.06 86 GLY A N 1
ATOM 698 C CA . GLY A 1 86 ? -14.513 2.355 5.720 1.00 71.06 86 GLY A CA 1
ATOM 699 C C . GLY A 1 86 ? -13.645 3.083 6.751 1.00 71.06 86 GLY A C 1
ATOM 700 O O . GLY A 1 86 ? -12.791 3.894 6.404 1.00 71.06 86 GLY A O 1
ATOM 701 N N . ASP A 1 87 ? -13.849 2.775 8.036 1.00 73.50 87 ASP A N 1
ATOM 702 C CA . ASP A 1 87 ? -13.148 3.422 9.159 1.00 73.50 87 ASP A CA 1
ATOM 703 C C . ASP A 1 87 ? -12.241 2.474 9.970 1.00 73.50 87 ASP A C 1
ATOM 705 O O . ASP A 1 87 ? -11.607 2.882 10.951 1.00 73.50 87 ASP A O 1
ATOM 709 N N . LEU A 1 88 ? -12.202 1.196 9.587 1.00 74.31 88 LEU A N 1
ATOM 710 C CA . LEU A 1 88 ? -11.415 0.142 10.232 1.00 74.31 88 LEU A CA 1
ATOM 711 C C . LEU A 1 88 ? -10.243 -0.353 9.380 1.00 74.31 88 LEU A C 1
ATOM 713 O O . LEU A 1 88 ? -9.507 -1.235 9.823 1.00 74.31 88 LEU A O 1
ATOM 717 N N . GLY A 1 89 ? -10.054 0.216 8.190 1.00 79.44 89 GLY A N 1
ATOM 718 C CA . GLY A 1 89 ? -9.047 -0.229 7.238 1.00 79.44 89 GLY A CA 1
ATOM 719 C C . GLY A 1 89 ? -9.405 -1.565 6.595 1.00 79.44 89 GLY A C 1
ATOM 720 O O . GLY A 1 89 ? -10.583 -1.875 6.383 1.00 79.44 89 GLY A O 1
ATOM 721 N N . VAL A 1 90 ? -8.383 -2.361 6.274 1.00 82.88 90 VAL A N 1
ATOM 722 C CA . VAL A 1 90 ? -8.562 -3.623 5.531 1.00 82.88 90 VAL A CA 1
ATOM 723 C C . VAL A 1 90 ? -8.382 -4.867 6.398 1.00 82.88 90 VAL A C 1
ATOM 725 O O . VAL A 1 90 ? -7.615 -4.886 7.356 1.00 82.88 90 VAL A O 1
ATOM 728 N N . TYR A 1 91 ? -9.106 -5.936 6.096 1.00 83.25 91 TYR A N 1
ATOM 729 C CA . TYR A 1 91 ? -8.921 -7.239 6.735 1.00 83.25 91 TYR A CA 1
ATOM 730 C C . TYR A 1 91 ? -7.884 -8.091 6.004 1.00 83.25 91 TYR A C 1
ATOM 732 O O . TYR A 1 91 ? -7.098 -8.788 6.642 1.00 83.25 91 TYR A O 1
ATOM 740 N N . PHE A 1 92 ? -7.879 -8.011 4.674 1.00 85.19 92 PHE A N 1
ATOM 741 C CA . PHE A 1 92 ? -6.887 -8.643 3.814 1.00 85.19 92 PHE A CA 1
ATOM 742 C C . PHE A 1 92 ? -6.396 -7.645 2.766 1.00 85.19 92 PHE A C 1
ATOM 744 O O . PHE A 1 92 ? -7.146 -6.749 2.369 1.00 85.19 92 PHE A O 1
ATOM 751 N N . LEU A 1 93 ? -5.153 -7.838 2.330 1.00 89.44 93 LEU A N 1
ATOM 752 C CA . LEU A 1 93 ? -4.511 -7.124 1.233 1.00 89.44 93 LEU A CA 1
ATOM 753 C C . LEU A 1 93 ? -3.563 -8.093 0.518 1.00 89.44 93 LEU A C 1
ATOM 755 O O . LEU A 1 93 ? -2.751 -8.743 1.180 1.00 89.44 93 LEU A O 1
ATOM 759 N N . ALA A 1 94 ? -3.676 -8.187 -0.802 1.00 91.56 94 ALA A N 1
ATOM 760 C CA . ALA A 1 94 ? -2.821 -9.002 -1.655 1.00 91.56 94 ALA A CA 1
ATOM 761 C C . ALA A 1 94 ? -2.443 -8.223 -2.920 1.00 91.56 94 ALA A C 1
ATOM 763 O O . ALA A 1 94 ? -3.275 -7.491 -3.454 1.00 91.56 94 ALA A O 1
ATOM 764 N N . ASN A 1 95 ? -1.197 -8.395 -3.367 1.00 94.69 95 ASN A N 1
ATOM 765 C CA . ASN A 1 95 ? -0.787 -8.068 -4.729 1.00 94.69 95 ASN A CA 1
ATOM 766 C C . ASN A 1 95 ? -1.155 -9.266 -5.623 1.00 94.69 95 ASN A C 1
ATOM 768 O O . ASN A 1 95 ? -0.797 -10.399 -5.289 1.00 94.69 95 ASN A O 1
ATOM 772 N N . GLU A 1 96 ? -1.888 -9.014 -6.703 1.00 97.50 96 GLU A N 1
ATOM 773 C CA . GLU A 1 96 ? -2.345 -10.018 -7.668 1.00 97.50 96 GLU A CA 1
ATOM 774 C C . GLU A 1 96 ? -1.482 -10.067 -8.945 1.00 97.50 96 GLU A C 1
ATOM 776 O O . GLU A 1 96 ? -1.643 -10.986 -9.752 1.00 97.50 96 GLU A O 1
ATOM 781 N N . GLY A 1 97 ? -0.531 -9.140 -9.090 1.00 97.00 97 GLY A N 1
ATOM 782 C CA . GLY A 1 97 ? 0.264 -8.925 -10.295 1.00 97.00 97 GLY A CA 1
ATOM 783 C C . GLY A 1 97 ? -0.495 -8.141 -11.366 1.00 97.00 97 GLY A C 1
ATOM 784 O O . GLY A 1 97 ? -1.635 -7.744 -11.150 1.00 97.00 97 GLY A O 1
ATOM 785 N N . ASP A 1 98 ? 0.137 -7.979 -12.526 1.00 97.50 98 ASP A N 1
ATOM 786 C CA . ASP A 1 98 ? -0.450 -7.405 -13.745 1.00 97.50 98 ASP A CA 1
ATOM 787 C C . ASP A 1 98 ? -1.529 -8.330 -14.353 1.00 97.50 98 ASP A C 1
ATOM 789 O O . ASP A 1 98 ? -1.258 -9.263 -15.125 1.00 97.50 98 ASP A O 1
ATOM 793 N N . LEU A 1 99 ? -2.775 -8.125 -13.934 1.00 97.81 99 LEU A N 1
ATOM 794 C CA . LEU A 1 99 ? -3.956 -8.868 -14.362 1.00 97.81 99 LEU A CA 1
ATOM 795 C C . LEU A 1 99 ? -4.577 -8.307 -15.643 1.00 97.81 99 LEU A C 1
ATOM 797 O O . LEU A 1 99 ? -5.297 -9.054 -16.323 1.00 97.81 99 LEU A O 1
ATOM 801 N N . ASP A 1 100 ? -4.357 -7.030 -15.961 1.00 96.75 100 ASP A N 1
ATOM 802 C CA . ASP A 1 100 ? -4.992 -6.363 -17.102 1.00 96.75 100 ASP A CA 1
ATOM 803 C C . ASP A 1 100 ? -4.059 -6.102 -18.304 1.00 96.75 100 ASP A C 1
ATOM 805 O O . ASP A 1 100 ? -4.538 -5.939 -19.436 1.00 96.75 100 ASP A O 1
ATOM 809 N N . GLY A 1 101 ? -2.749 -6.240 -18.104 1.00 97.31 101 GLY A N 1
ATOM 810 C CA . GLY A 1 101 ? -1.704 -6.166 -19.116 1.00 97.31 101 GLY A CA 1
ATOM 811 C C . GLY A 1 101 ? -1.189 -4.755 -19.397 1.00 97.31 101 GLY A C 1
ATOM 812 O O . GLY A 1 101 ? -0.585 -4.560 -20.462 1.00 97.31 101 GLY A O 1
ATOM 813 N N . ASP A 1 102 ? -1.469 -3.768 -18.541 1.00 95.69 102 ASP A N 1
ATOM 814 C CA . ASP A 1 102 ? -0.987 -2.391 -18.702 1.00 95.69 102 ASP A CA 1
ATOM 815 C C . ASP A 1 102 ? 0.431 -2.158 -18.149 1.00 95.69 102 ASP A C 1
ATOM 817 O O . ASP A 1 102 ? 1.072 -1.162 -18.505 1.00 95.69 102 ASP A O 1
ATOM 821 N N . GLY A 1 103 ? 0.952 -3.142 -17.410 1.00 95.94 103 GLY A N 1
ATOM 822 C CA . GLY A 1 103 ? 2.282 -3.154 -16.813 1.00 95.94 103 GLY A CA 1
ATOM 823 C C . GLY A 1 103 ? 2.286 -2.866 -15.315 1.00 95.94 103 GLY A C 1
ATOM 824 O O . GLY A 1 103 ? 3.282 -3.190 -14.677 1.00 95.94 103 GLY A O 1
ATOM 825 N N . GLY A 1 104 ? 1.207 -2.308 -14.764 1.00 96.31 104 GLY A N 1
ATOM 826 C CA . GLY A 1 104 ? 1.026 -2.123 -13.332 1.00 96.31 104 GLY A CA 1
ATOM 827 C C . GLY A 1 104 ? 0.415 -3.354 -12.655 1.00 96.31 104 GLY A C 1
ATOM 828 O O . GLY A 1 104 ? -0.365 -4.096 -13.237 1.00 96.31 104 GLY A O 1
ATOM 829 N N . ASP A 1 105 ? 0.761 -3.570 -11.393 1.00 97.56 105 ASP A N 1
ATOM 830 C CA . ASP A 1 105 ? 0.225 -4.626 -10.549 1.00 97.56 105 ASP A CA 1
ATOM 831 C C . ASP A 1 105 ? -1.133 -4.220 -9.946 1.00 97.56 105 ASP A C 1
ATOM 833 O O . ASP A 1 105 ? -1.274 -3.175 -9.298 1.00 97.56 105 ASP A O 1
ATOM 837 N N . GLU A 1 106 ? -2.128 -5.106 -10.025 1.00 97.00 106 GLU A N 1
ATOM 838 C CA . GLU A 1 106 ? -3.389 -4.944 -9.307 1.00 97.00 106 GLU A CA 1
ATOM 839 C C . GLU A 1 106 ? -3.343 -5.478 -7.876 1.00 97.00 106 GLU A C 1
ATOM 841 O O . GLU A 1 106 ? -2.595 -6.385 -7.502 1.00 97.00 106 GLU A O 1
ATOM 846 N N . ILE A 1 107 ? -4.257 -4.957 -7.055 1.00 95.06 107 ILE A N 1
ATOM 847 C CA . ILE A 1 107 ? -4.442 -5.405 -5.678 1.00 95.06 107 ILE A CA 1
ATOM 848 C C . ILE A 1 107 ? -5.855 -5.924 -5.436 1.00 95.06 107 ILE A C 1
ATOM 850 O O . ILE A 1 107 ? -6.846 -5.382 -5.929 1.00 95.06 107 ILE A O 1
ATOM 854 N N . SER A 1 108 ? -5.955 -6.920 -4.561 1.00 93.69 108 SER A N 1
ATOM 855 C CA . SER A 1 108 ? -7.216 -7.340 -3.955 1.00 93.69 108 SER A CA 1
ATOM 856 C C . SER A 1 108 ? -7.220 -7.004 -2.469 1.00 93.69 108 SER A C 1
ATOM 858 O O . SER A 1 108 ? -6.255 -7.259 -1.745 1.00 93.69 108 SER A O 1
ATOM 860 N N . PHE A 1 109 ? -8.336 -6.463 -1.979 1.00 92.19 109 PHE A N 1
ATOM 861 C CA . PHE A 1 109 ? -8.517 -6.163 -0.560 1.00 92.19 109 PHE A CA 1
ATOM 862 C C . PHE A 1 109 ? -9.976 -6.319 -0.120 1.00 92.19 109 PHE A C 1
ATOM 864 O O . PHE A 1 109 ? -10.904 -6.270 -0.927 1.00 92.19 109 PHE A O 1
ATOM 871 N N . MET A 1 110 ? -10.188 -6.460 1.190 1.00 88.12 110 MET A N 1
ATOM 872 C CA . MET A 1 110 ? -11.519 -6.378 1.805 1.00 88.12 110 MET A CA 1
ATOM 873 C C . MET A 1 110 ? -11.502 -5.404 2.957 1.00 88.12 110 MET A C 1
ATOM 875 O O . MET A 1 110 ? -10.672 -5.510 3.859 1.00 88.12 110 MET A O 1
ATOM 879 N N . THR A 1 111 ? -12.459 -4.488 2.947 1.00 82.50 111 THR A N 1
ATOM 880 C CA . THR A 1 111 ? -12.711 -3.560 4.042 1.00 82.50 111 THR A CA 1
ATOM 881 C C . THR A 1 111 ? -13.665 -4.163 5.058 1.00 82.50 111 THR A C 1
ATOM 883 O O . THR A 1 111 ? -14.483 -5.033 4.753 1.00 82.50 111 THR A O 1
ATOM 886 N N . VAL A 1 112 ? -13.557 -3.684 6.293 1.00 71.81 112 VAL A N 1
ATOM 887 C CA . VAL A 1 112 ? -14.538 -3.959 7.342 1.00 71.81 112 VAL A CA 1
ATOM 888 C C . VAL A 1 112 ? -15.238 -2.653 7.670 1.00 71.81 112 VAL A C 1
ATOM 890 O O . VAL A 1 112 ? -14.583 -1.636 7.898 1.00 71.81 112 VAL A O 1
ATOM 893 N N . TYR A 1 113 ? -16.564 -2.687 7.714 1.00 71.44 113 TYR A N 1
ATOM 894 C CA . TYR A 1 113 ? -17.378 -1.560 8.147 1.00 71.44 113 TYR A CA 1
ATOM 895 C C . TYR A 1 113 ? -17.862 -1.805 9.572 1.00 71.44 113 TYR A C 1
ATOM 897 O O . TYR A 1 113 ? -18.183 -2.936 9.946 1.00 71.44 113 TYR A O 1
ATOM 905 N N . ARG A 1 114 ? -17.894 -0.743 10.377 1.00 67.44 114 ARG A N 1
ATOM 906 C CA . ARG A 1 114 ? -18.745 -0.710 11.565 1.00 67.44 114 ARG A CA 1
ATOM 907 C C . ARG A 1 114 ? -20.123 -0.224 11.129 1.00 67.44 114 ARG A C 1
ATOM 909 O O . ARG A 1 114 ? -20.214 0.844 10.529 1.00 67.44 114 ARG A O 1
ATOM 916 N N . ASP A 1 115 ? -21.138 -1.031 11.416 1.00 66.50 115 ASP A N 1
ATOM 917 C CA . ASP A 1 115 ? -22.546 -0.632 11.316 1.00 66.50 115 ASP A CA 1
ATOM 918 C C . ASP A 1 115 ? -22.873 0.528 12.275 1.00 66.50 115 ASP A C 1
ATOM 920 O O . ASP A 1 115 ? -22.279 0.576 13.386 1.00 66.50 115 ASP A O 1
#